Protein AF-A0A1E7KBN6-F1 (afdb_monomer_lite)

Sequence (135 aa):
MRTQLNGSSSSPREGGSKANLTVHDDELGKIGNIAFQLHGRVKNKADDARGETHRAAIYLLNEGGLSDLANALLKVNESWSTQVSTLKNGFGLISNHLDFTRKAHARDEEDIVLSMNRASRITDYFHNDYDTKLV

Radius of gyration: 28.55 Å; chains: 1; bounding box: 70×34×85 Å

Organism: NCBI:txid943816

Secondary structure (DSSP, 8-state):
------------------------HHHHHHHHHHHHHHHHHHHHHHHHHHHHHHHHHHHHHHTS--HHHHHHHHHHHHHHHHHHHHHHHHHHHHHHHHHHHHHHHHHHHHHHHHHHHHHHHHHHHHHHHHHTT--

Structure (mmCIF, N/CA/C/O backbone):
data_AF-A0A1E7KBN6-F1
#
_entry.id   AF-A0A1E7KBN6-F1
#
loop_
_atom_site.group_PDB
_atom_site.id
_atom_site.type_symbol
_atom_site.label_atom_id
_atom_site.label_alt_id
_atom_site.label_comp_id
_atom_site.label_asym_id
_atom_site.label_entity_id
_atom_site.label_seq_id
_atom_site.pdbx_PDB_ins_code
_atom_site.Cartn_x
_atom_site.Cartn_y
_atom_site.Cartn_z
_atom_site.occupancy
_atom_site.B_iso_or_equiv
_atom_site.auth_seq_id
_atom_site.auth_comp_id
_atom_site.auth_asym_id
_atom_site.auth_atom_id
_atom_site.pdbx_PDB_model_num
ATOM 1 N N . MET A 1 1 ? -26.671 1.855 16.083 1.00 37.66 1 MET A N 1
ATOM 2 C CA . ME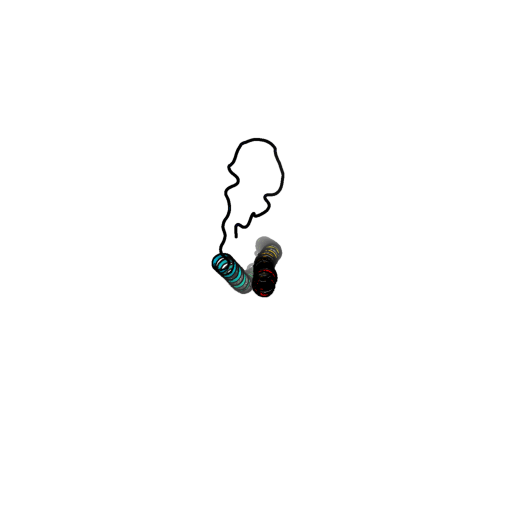T A 1 1 ? -26.328 3.297 16.110 1.00 37.66 1 MET A CA 1
ATOM 3 C C . MET A 1 1 ? -25.976 3.746 14.688 1.00 37.66 1 MET A C 1
ATOM 5 O O . MET A 1 1 ? -25.645 2.894 13.876 1.00 37.66 1 MET A O 1
ATOM 9 N N . ARG A 1 2 ? -26.155 5.024 14.337 1.00 38.69 2 ARG A N 1
ATOM 10 C CA . ARG A 1 2 ? -26.077 5.560 12.962 1.00 38.69 2 ARG A CA 1
ATOM 11 C C . ARG A 1 2 ? -24.804 6.404 12.809 1.00 38.69 2 ARG A C 1
ATOM 13 O O . ARG A 1 2 ? -24.690 7.419 13.490 1.00 38.69 2 ARG A O 1
ATOM 20 N N . THR A 1 3 ? -23.863 5.991 11.958 1.00 45.03 3 THR A N 1
ATOM 21 C CA . THR A 1 3 ? -22.533 6.620 11.843 1.00 45.03 3 THR A CA 1
ATOM 22 C C . THR A 1 3 ? -22.511 7.681 10.742 1.00 45.03 3 THR A C 1
ATOM 24 O O . THR A 1 3 ? -22.511 7.370 9.556 1.00 45.03 3 THR A O 1
ATOM 27 N N . GLN A 1 4 ? -22.459 8.964 11.112 1.00 50.22 4 GLN A N 1
ATOM 28 C CA . GLN A 1 4 ? -22.273 10.045 10.136 1.00 50.22 4 GLN A CA 1
ATOM 29 C C . GLN A 1 4 ? -20.786 10.213 9.797 1.00 50.22 4 GLN A C 1
ATOM 31 O O . GLN A 1 4 ? -20.000 10.672 10.622 1.00 50.22 4 GLN A O 1
ATOM 36 N N . LEU A 1 5 ? -20.409 9.862 8.565 1.00 46.19 5 LEU A N 1
ATOM 37 C CA . LEU A 1 5 ? -19.112 10.212 7.984 1.00 46.19 5 LEU A CA 1
ATOM 38 C C . LEU A 1 5 ? -19.123 11.699 7.614 1.00 46.19 5 LEU A C 1
ATOM 40 O O . LEU A 1 5 ? -19.951 12.151 6.825 1.00 46.19 5 LEU A O 1
ATOM 44 N N . ASN A 1 6 ? -18.221 12.462 8.225 1.00 48.78 6 ASN A N 1
ATOM 45 C CA . ASN A 1 6 ? -18.141 13.908 8.071 1.00 48.78 6 ASN A CA 1
ATOM 46 C C . ASN A 1 6 ? -17.727 14.259 6.627 1.00 48.78 6 ASN A C 1
ATOM 48 O O . ASN A 1 6 ? -16.571 14.085 6.243 1.00 48.78 6 ASN A O 1
ATOM 52 N N . GLY A 1 7 ? -18.681 14.715 5.812 1.00 39.81 7 GLY A N 1
ATOM 53 C CA . GLY A 1 7 ? -18.424 15.234 4.470 1.00 39.81 7 GLY A CA 1
ATOM 54 C C . GLY A 1 7 ? -17.755 16.602 4.557 1.00 39.81 7 GLY A C 1
ATOM 55 O O . GLY A 1 7 ? -18.311 17.535 5.133 1.00 39.81 7 GLY A O 1
ATOM 56 N N . SER A 1 8 ? -16.551 16.712 4.000 1.00 35.47 8 SER A N 1
ATOM 57 C CA . SER A 1 8 ? -15.771 17.946 3.920 1.00 35.47 8 SER A CA 1
ATOM 58 C C . SER A 1 8 ? -16.589 19.097 3.327 1.00 35.47 8 SER A C 1
ATOM 60 O O . SER A 1 8 ? -17.112 19.006 2.215 1.00 35.47 8 SER A O 1
ATOM 62 N N . SER A 1 9 ? -16.671 20.197 4.069 1.00 46.03 9 SER A N 1
ATOM 63 C CA . SER A 1 9 ? -17.370 21.424 3.705 1.00 46.03 9 SER A CA 1
ATOM 64 C C . SER A 1 9 ? -16.720 22.119 2.507 1.00 46.03 9 SER A C 1
ATOM 66 O O . SER A 1 9 ? -15.651 22.706 2.653 1.00 46.03 9 SER A O 1
ATOM 68 N N . SER A 1 10 ? -17.377 22.119 1.343 1.00 42.41 10 SER A N 1
ATOM 69 C CA . SER A 1 10 ? -17.186 23.175 0.332 1.00 42.41 10 SER A CA 1
ATOM 70 C C . SER A 1 10 ? -18.314 23.231 -0.708 1.00 42.41 10 SER A C 1
ATOM 72 O O . SER A 1 10 ? -18.152 22.836 -1.855 1.00 42.41 10 SER A O 1
ATOM 74 N N . SER A 1 11 ? -19.471 23.753 -0.299 1.00 35.97 11 SER A N 1
ATOM 75 C CA . SER A 1 11 ? -20.256 24.775 -1.027 1.00 35.97 11 SER A CA 1
ATOM 76 C C . SER A 1 11 ? -21.723 24.750 -0.594 1.00 35.97 11 SER A C 1
ATOM 78 O O . SER A 1 11 ? -22.275 23.676 -0.346 1.00 35.97 11 SER A O 1
ATOM 80 N N . PRO A 1 12 ? -22.375 25.918 -0.479 1.00 49.41 12 PRO A N 1
ATOM 81 C CA . PRO A 1 12 ? -23.763 25.985 -0.076 1.00 49.41 12 PRO A CA 1
ATOM 82 C C . PRO A 1 12 ? -24.682 25.703 -1.267 1.00 49.41 12 PRO A C 1
ATOM 84 O O . PRO A 1 12 ? -24.491 26.277 -2.338 1.00 49.41 12 PRO A O 1
ATOM 87 N N . ARG A 1 13 ? -25.746 24.936 -0.979 1.00 44.44 13 ARG A N 1
ATOM 88 C CA . ARG A 1 13 ? -27.029 24.844 -1.705 1.00 44.44 13 ARG A CA 1
ATOM 89 C C . ARG A 1 13 ? -27.174 23.646 -2.653 1.00 44.44 13 ARG A C 1
ATOM 91 O O . ARG A 1 13 ? -26.887 23.731 -3.831 1.00 44.44 13 ARG A O 1
ATOM 98 N N . GLU A 1 14 ? -27.728 22.560 -2.122 1.00 37.34 14 GLU A N 1
ATOM 99 C CA . GLU A 1 14 ? -29.076 22.073 -2.456 1.00 37.34 14 GLU A CA 1
ATOM 100 C C . GLU A 1 14 ? -29.441 20.913 -1.519 1.00 37.34 14 GLU A C 1
ATOM 102 O O . GLU A 1 14 ? -28.571 20.212 -1.005 1.00 37.34 14 GLU A O 1
ATOM 107 N N . GLY A 1 15 ? -30.730 20.785 -1.200 1.00 43.31 15 GLY A N 1
ATOM 108 C CA . GLY A 1 15 ? -31.255 19.861 -0.197 1.00 43.31 15 GLY A CA 1
ATOM 109 C C . GLY A 1 15 ? -31.050 18.394 -0.565 1.00 43.31 15 GLY A C 1
ATOM 110 O O . GLY A 1 15 ? -31.948 17.751 -1.090 1.00 43.31 15 GLY A O 1
ATOM 111 N N . GLY A 1 16 ? -29.887 17.845 -0.232 1.00 39.91 16 GLY A N 1
ATOM 112 C CA . GLY A 1 16 ? -29.688 16.411 -0.107 1.00 39.91 16 GLY A CA 1
ATOM 113 C C . GLY A 1 16 ? -30.090 15.991 1.297 1.00 39.91 16 GLY A C 1
ATOM 114 O O . GLY A 1 16 ? -29.451 16.402 2.268 1.00 39.91 16 GLY A O 1
ATOM 115 N N . SER A 1 17 ? -31.149 15.187 1.420 1.00 43.66 17 SER A N 1
ATOM 116 C CA . SER A 1 17 ? -31.418 14.393 2.620 1.00 43.66 17 SER A CA 1
ATOM 117 C C . SER A 1 17 ? -30.090 13.891 3.173 1.00 43.66 17 SER A C 1
ATOM 119 O O . SER A 1 17 ? -29.341 13.259 2.429 1.00 43.66 17 SER A O 1
ATOM 121 N N . LYS A 1 18 ? -29.779 14.196 4.442 1.00 54.44 18 LYS A N 1
ATOM 122 C CA . LYS A 1 18 ? -28.648 13.592 5.153 1.00 54.44 18 LYS A CA 1
ATOM 123 C C . LYS A 1 18 ? -28.874 12.084 5.121 1.00 54.44 18 LYS A C 1
ATOM 125 O O . LYS A 1 18 ? -29.579 11.546 5.974 1.00 54.44 18 LYS A O 1
ATOM 130 N N . ALA A 1 19 ? -28.374 11.436 4.072 1.00 51.97 19 ALA A N 1
ATOM 131 C CA . ALA A 1 19 ? -28.481 10.011 3.873 1.00 51.97 19 ALA A CA 1
ATOM 132 C C . ALA A 1 19 ? -27.798 9.411 5.085 1.00 51.97 19 ALA A C 1
ATOM 134 O O . ALA A 1 19 ? -26.611 9.629 5.327 1.00 51.97 19 ALA A O 1
ATOM 135 N N . ASN A 1 20 ? -28.600 8.787 5.933 1.00 55.66 20 ASN A N 1
ATOM 136 C CA . ASN A 1 20 ? -28.104 8.284 7.183 1.00 55.66 20 ASN A CA 1
ATOM 137 C C . ASN A 1 20 ? -27.317 7.015 6.877 1.00 55.66 20 ASN A C 1
ATOM 139 O O . ASN A 1 20 ? -27.907 5.939 6.768 1.00 55.66 20 ASN A O 1
ATOM 143 N N . LEU A 1 21 ? -26.014 7.175 6.646 1.00 56.44 21 LEU A N 1
ATOM 144 C CA . LEU A 1 21 ? -25.088 6.085 6.386 1.00 56.44 21 LEU A CA 1
ATOM 145 C C . LEU A 1 21 ? -25.038 5.219 7.648 1.00 56.44 21 LEU A C 1
ATOM 147 O O . LEU A 1 21 ? -24.334 5.492 8.611 1.00 56.44 21 LEU A O 1
ATOM 151 N N . THR A 1 22 ? -25.891 4.203 7.686 1.00 61.81 22 THR A N 1
ATOM 152 C CA . THR A 1 22 ? -25.883 3.207 8.753 1.00 61.81 22 THR A CA 1
ATOM 153 C C . THR A 1 22 ? -24.898 2.146 8.298 1.00 61.81 22 THR A C 1
ATOM 155 O O . THR A 1 22 ? -25.187 1.441 7.339 1.00 61.81 22 THR A O 1
ATOM 158 N N . VAL A 1 23 ? -23.722 2.102 8.919 1.00 67.00 23 VAL A N 1
ATOM 159 C CA . VAL A 1 23 ? -22.691 1.103 8.619 1.00 67.00 23 VAL A CA 1
ATOM 160 C C . VAL A 1 23 ? -22.538 0.203 9.835 1.00 67.00 23 VAL A C 1
ATOM 162 O O . VAL A 1 23 ? -22.474 0.705 10.959 1.00 67.00 23 VAL A O 1
ATOM 165 N N . HIS A 1 24 ? -22.518 -1.108 9.613 1.00 74.50 24 HIS A N 1
ATOM 166 C CA . HIS A 1 24 ? -22.401 -2.103 10.676 1.00 74.50 24 HIS A CA 1
ATOM 167 C C . HIS A 1 24 ? -20.931 -2.433 10.959 1.00 74.50 24 HIS A C 1
ATOM 169 O O . HIS A 1 24 ? -20.063 -2.310 10.092 1.00 74.50 24 HIS A O 1
ATOM 175 N N . ASP A 1 25 ? -20.637 -2.851 12.191 1.00 72.75 25 ASP A N 1
ATOM 176 C CA . ASP A 1 25 ? -19.263 -3.123 12.630 1.00 72.75 25 ASP A CA 1
ATOM 177 C C . ASP A 1 25 ? -18.585 -4.243 11.818 1.00 72.75 25 ASP A C 1
ATOM 179 O O . ASP A 1 25 ? -17.401 -4.168 11.480 1.00 72.75 25 ASP A O 1
ATOM 183 N N . ASP A 1 26 ? -19.355 -5.255 11.413 1.00 75.25 26 ASP A N 1
ATOM 184 C CA . ASP A 1 26 ? -18.867 -6.345 10.571 1.00 75.25 26 ASP A CA 1
ATOM 185 C C . ASP A 1 26 ? -18.486 -5.862 9.161 1.00 75.25 26 ASP A C 1
ATOM 187 O O . ASP A 1 26 ? -17.523 -6.361 8.575 1.00 75.25 26 ASP A O 1
ATOM 191 N N . GLU A 1 27 ? -19.199 -4.870 8.622 1.00 79.19 27 GLU A N 1
ATOM 192 C CA . GLU A 1 27 ? -18.896 -4.246 7.332 1.00 79.19 27 GLU A CA 1
ATOM 193 C C . GLU A 1 27 ? -17.593 -3.441 7.405 1.00 79.19 27 GLU A C 1
ATOM 195 O O . GLU A 1 27 ? -16.732 -3.583 6.531 1.00 79.19 27 GLU A O 1
ATOM 200 N N . LEU A 1 28 ? -17.387 -2.670 8.480 1.00 80.38 28 LEU A N 1
ATOM 201 C CA . LEU A 1 28 ? -16.130 -1.946 8.713 1.00 80.38 28 LEU A CA 1
ATOM 202 C C . LEU A 1 28 ? -14.949 -2.912 8.881 1.00 80.38 28 LEU A C 1
ATOM 204 O O . LEU A 1 28 ? -13.889 -2.701 8.286 1.00 80.38 28 LEU A O 1
ATOM 208 N N . GLY A 1 29 ? -15.142 -4.007 9.622 1.00 79.00 29 GLY A N 1
ATOM 209 C CA . GLY A 1 29 ? -14.141 -5.062 9.781 1.00 79.00 29 GLY A CA 1
ATOM 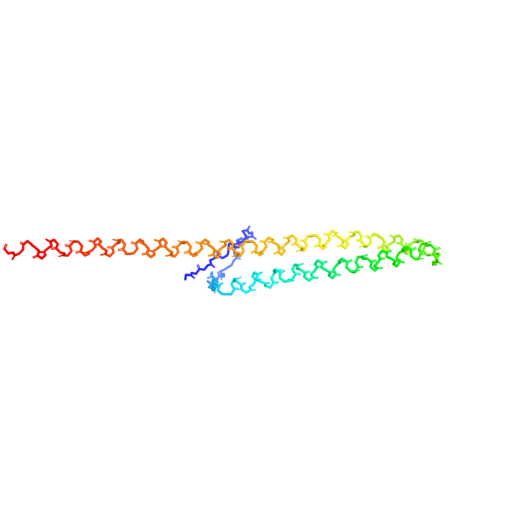210 C C . GLY A 1 29 ? -13.772 -5.739 8.455 1.00 79.00 29 GLY A C 1
ATOM 211 O O . GLY A 1 29 ? -12.588 -5.943 8.167 1.00 79.00 29 GLY A O 1
ATOM 212 N N . LYS A 1 30 ? -14.763 -6.032 7.600 1.00 85.44 30 LYS A N 1
ATOM 213 C CA . LYS A 1 30 ? -14.541 -6.583 6.251 1.00 85.44 30 LYS A CA 1
ATOM 214 C C . LYS A 1 30 ? -13.732 -5.624 5.376 1.00 85.44 30 LYS A C 1
ATOM 216 O O . LYS A 1 30 ? -12.765 -6.058 4.749 1.00 85.44 30 LYS A O 1
ATOM 221 N N . ILE A 1 31 ? -14.079 -4.335 5.354 1.00 84.56 31 ILE A N 1
ATOM 222 C CA . ILE A 1 31 ? -13.360 -3.324 4.560 1.00 84.56 31 ILE A CA 1
ATOM 223 C C . ILE A 1 31 ? -11.920 -3.163 5.061 1.00 84.56 31 ILE A C 1
ATOM 225 O O . ILE A 1 31 ? -10.994 -3.153 4.249 1.00 84.56 31 ILE A O 1
ATOM 229 N N . GLY A 1 32 ? -11.712 -3.106 6.380 1.00 82.31 32 GLY A N 1
ATOM 230 C CA . GLY A 1 32 ? -10.375 -3.052 6.977 1.00 82.31 32 GLY A CA 1
ATOM 231 C C . GLY A 1 32 ? -9.510 -4.249 6.572 1.00 82.31 32 GLY A C 1
ATOM 232 O O . GLY A 1 32 ? -8.376 -4.078 6.127 1.00 82.31 32 GLY A O 1
ATOM 233 N N . ASN A 1 33 ? -10.068 -5.463 6.619 1.00 83.56 33 ASN A N 1
ATOM 234 C CA . ASN A 1 33 ? -9.371 -6.675 6.187 1.00 83.56 33 ASN A CA 1
ATOM 235 C C . ASN A 1 33 ? -9.038 -6.665 4.682 1.00 83.56 33 ASN A C 1
ATOM 237 O O . ASN A 1 33 ? -7.933 -7.039 4.288 1.00 83.56 33 ASN A O 1
ATOM 241 N N . ILE A 1 34 ? -9.958 -6.202 3.827 1.00 89.25 34 ILE A N 1
ATOM 242 C CA . ILE A 1 34 ? -9.698 -6.048 2.386 1.00 89.25 34 ILE A CA 1
ATOM 243 C C . ILE A 1 34 ? -8.561 -5.046 2.149 1.00 89.25 34 ILE A C 1
ATOM 245 O O . ILE A 1 34 ? -7.656 -5.333 1.365 1.00 89.25 34 ILE A O 1
ATOM 249 N N . ALA A 1 35 ? -8.565 -3.905 2.844 1.00 85.94 35 ALA A N 1
ATOM 250 C CA . ALA A 1 35 ? -7.506 -2.901 2.743 1.00 85.94 35 ALA A CA 1
ATOM 251 C C . ALA A 1 35 ? -6.143 -3.471 3.169 1.00 85.94 35 ALA A C 1
ATOM 253 O O . ALA A 1 35 ? -5.145 -3.273 2.473 1.00 85.94 35 ALA A O 1
ATOM 254 N N . PHE A 1 36 ? -6.105 -4.249 4.254 1.00 82.00 36 PHE A N 1
ATOM 255 C CA . PHE A 1 36 ? -4.896 -4.931 4.715 1.00 82.00 36 PHE A CA 1
ATOM 256 C C . PHE A 1 36 ? -4.371 -5.956 3.695 1.00 82.00 36 PHE A C 1
ATOM 258 O O . PHE A 1 36 ? -3.180 -5.973 3.370 1.00 82.00 36 PHE A O 1
ATOM 265 N N . GLN A 1 37 ? -5.253 -6.782 3.125 1.00 89.00 37 GLN A N 1
ATOM 266 C CA . GLN A 1 37 ? -4.874 -7.734 2.079 1.00 89.00 37 GLN A CA 1
ATOM 267 C C . GLN A 1 37 ? -4.370 -7.025 0.818 1.00 89.00 37 GLN A C 1
ATOM 269 O O . GLN A 1 37 ? -3.371 -7.444 0.227 1.00 89.00 37 GLN A O 1
ATOM 274 N N . LEU A 1 38 ? -5.029 -5.938 0.410 1.00 87.38 38 LEU A N 1
ATOM 275 C CA . LEU A 1 38 ? -4.624 -5.153 -0.751 1.00 87.38 38 LEU A CA 1
ATOM 276 C C . LEU A 1 38 ? -3.262 -4.496 -0.524 1.00 87.38 38 LEU A C 1
ATOM 278 O O . LEU A 1 38 ? -2.416 -4.558 -1.412 1.00 87.38 38 LEU A O 1
ATOM 282 N N . HIS A 1 39 ? -3.006 -3.969 0.674 1.00 84.69 39 HIS A N 1
ATOM 283 C CA . HIS A 1 39 ? -1.694 -3.464 1.070 1.00 84.69 39 HIS A CA 1
ATOM 284 C C . HIS A 1 39 ? -0.593 -4.525 0.882 1.00 84.69 39 HIS A C 1
ATOM 286 O O . HIS A 1 39 ? 0.422 -4.254 0.236 1.00 84.69 39 HIS A O 1
ATOM 292 N N . GLY A 1 40 ? -0.808 -5.751 1.374 1.00 85.94 40 GLY A N 1
ATOM 293 C CA . GLY A 1 40 ? 0.146 -6.854 1.211 1.00 85.94 40 GLY A CA 1
ATOM 294 C C . GLY A 1 40 ? 0.359 -7.263 -0.252 1.00 85.94 40 GLY A C 1
ATOM 295 O O . GLY A 1 40 ? 1.495 -7.424 -0.700 1.00 85.94 40 GLY A O 1
ATOM 296 N N . ARG A 1 41 ? -0.725 -7.381 -1.030 1.00 88.62 41 ARG A N 1
ATOM 297 C CA . ARG A 1 41 ? -0.659 -7.730 -2.459 1.00 88.62 41 ARG A CA 1
ATOM 298 C C . ARG A 1 41 ? 0.056 -6.664 -3.281 1.00 88.62 41 ARG A C 1
ATOM 300 O O . ARG A 1 41 ? 0.899 -7.012 -4.106 1.00 88.62 41 ARG A O 1
ATOM 307 N N . VAL A 1 42 ? -0.269 -5.391 -3.053 1.00 88.25 42 VAL A N 1
ATOM 308 C CA . VAL A 1 42 ? 0.359 -4.253 -3.734 1.00 88.25 42 VAL A CA 1
ATOM 309 C C . VAL A 1 42 ? 1.838 -4.198 -3.404 1.00 88.25 42 VAL A C 1
ATOM 311 O O . VAL A 1 42 ? 2.625 -4.048 -4.325 1.00 88.25 42 VAL A O 1
ATOM 314 N N . LYS A 1 43 ? 2.235 -4.401 -2.141 1.00 86.06 43 LYS A N 1
ATOM 315 C CA . LYS A 1 43 ? 3.653 -4.482 -1.766 1.00 86.06 43 LYS A CA 1
ATOM 316 C C . LYS A 1 43 ? 4.401 -5.513 -2.619 1.00 86.06 43 LYS A C 1
ATOM 318 O O . LYS A 1 43 ? 5.323 -5.142 -3.332 1.00 86.06 43 LYS A O 1
ATOM 323 N N . ASN A 1 44 ? 3.954 -6.768 -2.615 1.00 90.12 44 ASN A N 1
ATOM 324 C CA . ASN A 1 44 ? 4.669 -7.843 -3.306 1.00 90.12 44 ASN A CA 1
ATOM 325 C C . ASN A 1 44 ? 4.685 -7.641 -4.829 1.00 90.12 44 ASN A C 1
ATOM 327 O O . ASN A 1 44 ? 5.736 -7.683 -5.457 1.00 90.12 44 ASN A O 1
ATOM 331 N N . LYS A 1 45 ? 3.519 -7.378 -5.432 1.00 91.25 45 LYS A N 1
ATOM 332 C CA . LYS A 1 45 ? 3.412 -7.260 -6.893 1.00 91.25 45 LYS A CA 1
ATOM 333 C C . LYS A 1 45 ? 4.055 -6.000 -7.444 1.00 91.25 45 LYS A C 1
ATOM 335 O O . LYS A 1 45 ? 4.557 -6.021 -8.566 1.00 91.25 45 LYS A O 1
ATOM 340 N N . ALA A 1 46 ? 4.065 -4.919 -6.674 1.00 89.81 46 ALA A N 1
ATOM 341 C CA . ALA A 1 46 ? 4.766 -3.721 -7.088 1.00 89.81 46 ALA A CA 1
ATOM 342 C C . ALA A 1 46 ? 6.282 -3.859 -6.999 1.00 89.81 46 ALA A C 1
ATOM 344 O O . ALA A 1 46 ? 6.968 -3.328 -7.873 1.00 89.81 46 ALA A O 1
ATOM 345 N N . ASP A 1 47 ? 6.789 -4.581 -5.998 1.00 90.19 47 ASP A N 1
ATOM 346 C CA . ASP A 1 47 ? 8.216 -4.867 -5.881 1.00 90.19 47 ASP A CA 1
ATOM 347 C C . ASP A 1 47 ? 8.691 -5.779 -7.031 1.00 90.19 47 ASP A C 1
ATOM 349 O O . ASP A 1 47 ? 9.727 -5.488 -7.634 1.00 90.19 47 ASP A O 1
ATOM 353 N N . ASP A 1 48 ? 7.897 -6.792 -7.411 1.00 94.12 48 ASP A N 1
ATOM 354 C CA . ASP A 1 48 ? 8.147 -7.639 -8.591 1.00 94.12 48 ASP A CA 1
ATOM 355 C C . ASP A 1 48 ? 8.242 -6.790 -9.873 1.00 94.12 48 ASP A C 1
ATOM 357 O O . ASP A 1 48 ? 9.252 -6.817 -10.579 1.00 94.12 48 ASP A O 1
ATOM 361 N N . ALA A 1 49 ? 7.212 -5.980 -10.151 1.00 91.50 49 ALA A N 1
ATOM 362 C CA . ALA A 1 49 ? 7.153 -5.135 -11.345 1.00 91.50 49 ALA A CA 1
ATOM 363 C C . ALA A 1 49 ? 8.318 -4.134 -11.407 1.00 91.50 49 ALA A C 1
ATOM 365 O O . ALA A 1 49 ? 8.911 -3.933 -12.470 1.00 91.50 49 ALA A O 1
ATOM 366 N N . ARG A 1 50 ? 8.691 -3.552 -10.259 1.00 92.81 50 ARG A N 1
ATOM 367 C CA . ARG A 1 50 ? 9.855 -2.667 -10.137 1.00 92.81 50 ARG A CA 1
ATOM 368 C C . ARG A 1 50 ? 11.150 -3.408 -10.483 1.00 92.81 50 ARG A C 1
ATOM 370 O O . ARG A 1 50 ? 11.994 -2.897 -11.215 1.00 92.81 50 ARG A O 1
ATOM 377 N N . GLY A 1 51 ? 11.318 -4.618 -9.951 1.00 94.62 51 GLY A N 1
ATOM 378 C CA . GLY A 1 51 ? 12.505 -5.439 -10.180 1.00 94.62 51 GLY A CA 1
ATOM 379 C C . GLY A 1 51 ? 12.658 -5.887 -11.635 1.00 94.62 51 GLY A C 1
ATOM 380 O O . GLY A 1 51 ? 13.768 -5.863 -12.165 1.00 94.62 51 GLY A O 1
ATOM 381 N N . GLU A 1 52 ? 11.569 -6.295 -12.287 1.00 95.88 52 GLU A N 1
ATOM 382 C CA . GLU A 1 52 ? 11.568 -6.658 -13.714 1.00 95.88 52 GLU A CA 1
ATOM 383 C C . GLU A 1 52 ? 11.838 -5.438 -14.607 1.00 95.88 52 GLU A C 1
ATOM 385 O O . GLU A 1 52 ? 12.700 -5.491 -15.483 1.00 95.88 52 GLU A O 1
ATOM 390 N N . THR A 1 53 ? 11.188 -4.300 -14.334 1.00 93.31 53 THR A N 1
ATOM 391 C CA . THR A 1 53 ? 11.386 -3.058 -15.107 1.00 93.31 53 THR A CA 1
ATOM 392 C C . THR A 1 53 ? 12.824 -2.557 -15.004 1.00 93.31 53 THR A C 1
ATOM 394 O O . THR A 1 53 ? 13.427 -2.176 -16.006 1.00 93.31 53 THR A O 1
ATOM 397 N N . HIS A 1 54 ? 13.409 -2.600 -13.803 1.00 96.12 54 HIS A N 1
ATOM 398 C CA . HIS A 1 54 ? 14.808 -2.234 -13.610 1.00 96.12 54 HIS A CA 1
ATOM 399 C C . HIS A 1 54 ? 15.753 -3.171 -14.372 1.00 96.12 54 HIS A C 1
ATOM 401 O O . HIS A 1 54 ? 16.639 -2.694 -15.075 1.00 96.12 54 HIS A O 1
ATOM 407 N N . ARG A 1 55 ? 15.543 -4.493 -14.299 1.00 96.25 55 ARG A N 1
ATOM 408 C CA . ARG A 1 55 ? 16.355 -5.466 -15.050 1.00 96.25 55 ARG A CA 1
ATOM 409 C C . ARG A 1 55 ? 16.275 -5.247 -16.558 1.00 96.25 55 ARG A C 1
ATOM 411 O O . ARG A 1 55 ? 17.312 -5.243 -17.214 1.00 96.25 55 ARG A O 1
ATOM 418 N N . ALA A 1 56 ? 15.078 -5.002 -17.090 1.00 95.25 56 ALA A N 1
ATOM 419 C CA . ALA A 1 56 ? 14.893 -4.682 -18.501 1.00 95.25 56 ALA A CA 1
ATOM 420 C C . ALA A 1 56 ? 15.647 -3.403 -18.901 1.00 95.25 56 ALA A C 1
ATOM 422 O O . ALA A 1 56 ? 16.324 -3.384 -19.92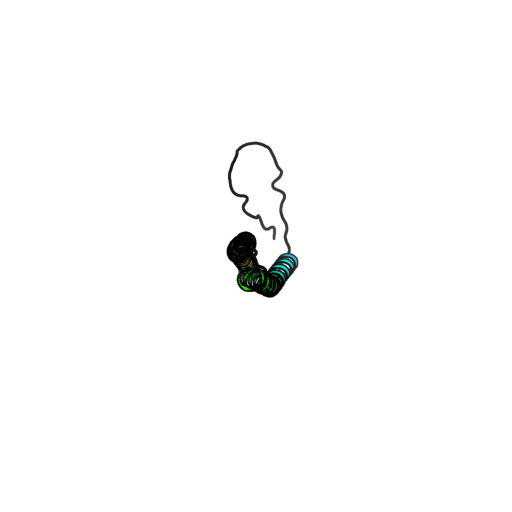6 1.00 95.25 56 ALA A O 1
ATOM 423 N N . ALA A 1 57 ? 15.592 -2.354 -18.074 1.00 95.25 57 ALA A N 1
ATOM 424 C CA . ALA A 1 57 ? 16.318 -1.114 -18.334 1.00 95.25 57 ALA A CA 1
ATOM 425 C C . ALA A 1 57 ? 17.842 -1.319 -18.349 1.00 95.25 57 ALA A C 1
ATOM 427 O O . ALA A 1 57 ? 18.512 -0.838 -19.258 1.00 95.25 57 ALA A O 1
ATOM 428 N N . ILE A 1 58 ? 18.390 -2.071 -17.388 1.00 96.31 58 ILE A N 1
ATOM 429 C CA . ILE A 1 58 ? 19.828 -2.381 -17.338 1.00 96.31 58 ILE A CA 1
ATOM 430 C C . ILE A 1 58 ? 20.260 -3.225 -18.542 1.00 96.31 58 ILE A C 1
ATOM 432 O O . ILE A 1 58 ? 21.303 -2.954 -19.132 1.00 96.31 58 ILE A O 1
ATOM 436 N N . TYR A 1 59 ? 19.449 -4.203 -18.954 1.00 96.56 59 TYR A N 1
ATOM 437 C CA . TYR A 1 59 ? 19.716 -4.976 -20.167 1.00 96.56 59 TYR A CA 1
ATOM 438 C C . TYR A 1 59 ? 19.762 -4.081 -21.413 1.00 96.56 59 TYR A C 1
ATOM 440 O O . TYR A 1 59 ? 20.698 -4.167 -22.203 1.00 96.56 59 TYR A O 1
ATOM 448 N N . LEU A 1 60 ? 18.796 -3.173 -21.573 1.00 94.62 60 LEU A N 1
ATOM 449 C CA . LEU A 1 60 ? 18.765 -2.240 -22.705 1.00 94.62 60 LEU A CA 1
ATOM 450 C C . LEU A 1 60 ? 19.954 -1.271 -22.714 1.00 94.62 60 LEU A C 1
ATOM 452 O O . LEU A 1 60 ? 20.404 -0.880 -23.791 1.00 94.62 60 LEU A O 1
ATOM 456 N N . LEU A 1 61 ? 20.458 -0.908 -21.532 1.00 93.12 61 LEU A N 1
ATOM 457 C CA . LEU A 1 61 ? 21.622 -0.042 -21.374 1.00 93.12 61 LEU A CA 1
ATOM 458 C C . LEU A 1 61 ? 22.929 -0.752 -21.755 1.00 93.12 61 LEU A C 1
ATOM 460 O O . LEU A 1 61 ? 23.757 -0.162 -22.442 1.00 93.12 61 LEU A O 1
ATOM 464 N N . ASN A 1 62 ? 23.103 -2.000 -21.313 1.00 92.19 62 ASN A N 1
ATOM 465 C CA . ASN A 1 62 ? 24.370 -2.725 -21.436 1.00 92.19 62 ASN A CA 1
ATOM 466 C C . ASN A 1 62 ? 24.469 -3.553 -22.724 1.00 92.19 62 ASN A C 1
ATOM 468 O O . ASN A 1 62 ? 25.514 -3.571 -23.362 1.00 92.19 62 ASN A O 1
ATOM 472 N N . GLU A 1 63 ? 23.382 -4.224 -23.102 1.00 93.25 63 GLU A N 1
ATOM 473 C CA . GLU A 1 63 ? 23.355 -5.213 -24.188 1.00 93.25 63 GLU A CA 1
ATOM 474 C C . GLU A 1 63 ? 22.513 -4.736 -25.380 1.00 93.25 63 GLU A C 1
ATOM 476 O O . GLU A 1 63 ? 22.804 -5.051 -26.530 1.00 93.25 63 GLU A O 1
ATOM 481 N N . GLY A 1 64 ? 21.447 -3.974 -25.115 1.00 81.88 64 GLY A N 1
ATOM 482 C CA . GLY A 1 64 ? 20.456 -3.596 -26.127 1.00 81.88 64 GLY A CA 1
ATOM 483 C C . GLY A 1 64 ? 20.785 -2.347 -26.949 1.00 81.88 64 GLY A C 1
ATOM 484 O O . GLY A 1 64 ? 20.078 -2.073 -27.916 1.00 81.88 64 GLY A O 1
ATOM 485 N N . GLY A 1 65 ? 21.802 -1.565 -26.571 1.00 89.19 65 GLY A N 1
ATOM 486 C CA . GLY A 1 65 ? 22.205 -0.342 -27.282 1.00 89.19 65 GLY A CA 1
ATOM 487 C C . GLY A 1 65 ? 21.145 0.773 -27.315 1.00 89.19 65 GLY A C 1
ATOM 488 O O . GLY A 1 65 ? 21.242 1.692 -28.124 1.00 89.19 65 GLY A O 1
ATOM 489 N N . LEU A 1 66 ? 20.122 0.702 -26.456 1.00 93.25 66 LEU A N 1
ATOM 490 C CA . LEU A 1 66 ? 18.942 1.577 -26.452 1.00 93.25 66 LEU A CA 1
ATOM 491 C C . LEU A 1 66 ? 18.948 2.478 -25.206 1.00 93.25 66 LEU A C 1
ATOM 493 O O . LEU A 1 66 ? 18.040 2.421 -24.372 1.00 93.25 66 LEU A O 1
ATOM 497 N N . SER A 1 67 ? 19.982 3.312 -25.068 1.00 93.00 67 SER A N 1
ATOM 498 C CA . SER A 1 67 ? 20.231 4.124 -23.864 1.00 93.00 67 SER A CA 1
ATOM 499 C C . SER A 1 67 ? 19.075 5.054 -23.493 1.00 93.00 67 SER A C 1
ATOM 501 O O . SER A 1 67 ? 18.740 5.186 -22.317 1.00 93.00 67 SER A O 1
ATOM 503 N N . ASP A 1 68 ? 18.427 5.673 -24.480 1.00 95.88 68 ASP A N 1
ATOM 504 C CA . ASP A 1 68 ? 17.337 6.622 -24.229 1.00 95.88 68 ASP A CA 1
ATOM 505 C C . ASP A 1 68 ? 16.090 5.915 -23.690 1.00 95.88 68 ASP A C 1
ATOM 507 O O . ASP A 1 68 ? 15.457 6.384 -22.741 1.00 95.88 68 ASP A O 1
ATOM 511 N N . LEU A 1 69 ? 15.776 4.736 -24.237 1.00 93.31 69 LEU A N 1
ATOM 512 C CA . LEU A 1 69 ? 14.683 3.898 -23.751 1.00 93.31 69 LEU A CA 1
ATOM 513 C C . LEU A 1 69 ? 14.987 3.342 -22.355 1.00 93.31 69 LEU A C 1
ATOM 515 O O . LEU A 1 69 ? 14.109 3.344 -21.491 1.00 93.31 69 LEU A O 1
ATOM 519 N N . ALA A 1 70 ? 16.227 2.909 -22.111 1.00 95.88 70 ALA A N 1
ATOM 520 C CA . ALA A 1 70 ? 16.670 2.466 -20.793 1.00 95.88 70 ALA A CA 1
ATOM 521 C C . ALA A 1 70 ? 16.490 3.574 -19.740 1.00 95.88 70 ALA A C 1
ATOM 523 O O . ALA A 1 70 ? 15.876 3.346 -18.697 1.00 95.88 70 ALA A O 1
ATOM 524 N N . ASN A 1 71 ? 16.940 4.796 -20.039 1.00 95.12 71 ASN A N 1
ATOM 525 C CA . ASN A 1 71 ? 16.782 5.953 -19.156 1.00 95.12 71 ASN A CA 1
ATOM 526 C C . ASN A 1 71 ? 15.306 6.298 -18.905 1.00 95.12 71 ASN A C 1
ATOM 528 O O . ASN A 1 71 ? 14.918 6.582 -17.768 1.00 95.12 71 ASN A O 1
ATOM 532 N N . ALA A 1 72 ? 14.461 6.227 -19.937 1.00 95.94 72 ALA A N 1
ATOM 533 C CA . ALA A 1 72 ? 13.022 6.422 -19.786 1.00 95.94 72 ALA A CA 1
ATOM 534 C C . ALA A 1 72 ? 12.393 5.367 -18.856 1.00 95.94 72 ALA A C 1
ATOM 536 O O . ALA A 1 72 ? 11.618 5.723 -17.966 1.00 95.94 72 ALA A O 1
ATOM 537 N N . LEU A 1 73 ? 12.764 4.089 -18.995 1.00 95.56 73 LEU A N 1
ATOM 538 C CA . LEU A 1 73 ? 12.288 3.017 -18.113 1.00 95.56 73 LEU A CA 1
ATOM 539 C C . LEU A 1 73 ? 12.750 3.200 -16.666 1.00 95.56 73 LEU A C 1
ATOM 541 O O . LEU A 1 73 ? 11.959 2.978 -15.751 1.00 95.56 73 LEU A O 1
ATOM 545 N N . LEU A 1 74 ? 13.985 3.651 -16.435 1.00 95.56 74 LEU A N 1
ATOM 546 C CA . LEU A 1 74 ? 14.461 3.965 -15.083 1.00 95.56 74 LEU A CA 1
ATOM 547 C C . LEU A 1 74 ? 13.635 5.086 -14.439 1.00 95.56 74 LEU A C 1
ATOM 549 O O . LEU A 1 74 ? 13.246 4.969 -13.277 1.00 95.56 74 LEU A O 1
ATOM 553 N N . LYS A 1 75 ? 13.286 6.125 -15.203 1.00 96.38 75 LYS A N 1
ATOM 554 C CA . LYS A 1 75 ? 12.434 7.224 -14.725 1.00 96.38 75 LYS A CA 1
ATOM 555 C C . LYS A 1 75 ? 10.998 6.776 -14.426 1.00 96.38 75 LYS A C 1
ATOM 557 O O . LYS A 1 75 ? 10.397 7.200 -13.435 1.00 96.38 75 LYS A O 1
ATOM 562 N N . VAL A 1 76 ? 10.445 5.886 -15.253 1.00 94.88 76 VAL A N 1
ATOM 563 C CA . VAL A 1 76 ? 9.150 5.239 -14.982 1.00 94.88 76 VAL A CA 1
ATOM 564 C C . VAL A 1 76 ? 9.228 4.396 -13.707 1.00 94.88 76 VAL A C 1
ATOM 566 O O . VAL A 1 76 ? 8.338 4.483 -12.864 1.00 94.88 76 VAL A O 1
ATOM 569 N N . ASN A 1 77 ? 10.309 3.639 -13.519 1.00 94.38 77 ASN A N 1
ATOM 570 C CA . ASN A 1 77 ? 10.530 2.796 -12.345 1.00 94.38 77 ASN A CA 1
ATOM 571 C C . ASN A 1 77 ? 10.628 3.603 -11.031 1.00 94.38 77 ASN A C 1
ATOM 573 O O . ASN A 1 77 ? 10.136 3.173 -9.981 1.00 94.38 77 ASN A O 1
ATOM 577 N N . GLU A 1 78 ? 11.220 4.798 -11.081 1.00 92.69 78 GLU A N 1
ATOM 578 C CA . GLU A 1 78 ? 11.231 5.751 -9.965 1.00 92.69 78 GLU A CA 1
ATOM 579 C C . GLU A 1 78 ? 9.817 6.269 -9.656 1.00 92.69 78 GLU A C 1
ATOM 581 O O . GLU A 1 78 ? 9.350 6.193 -8.517 1.00 92.69 78 GLU A O 1
ATOM 586 N N . SER A 1 79 ? 9.093 6.717 -10.685 1.00 93.94 79 SER A N 1
ATOM 587 C CA . SER A 1 79 ? 7.719 7.221 -10.542 1.00 93.94 79 SER A CA 1
ATOM 588 C C . SER A 1 79 ? 6.772 6.152 -9.983 1.00 93.94 79 SER A C 1
ATOM 590 O O . SER A 1 79 ? 5.954 6.438 -9.105 1.00 93.94 79 SER A O 1
ATOM 592 N N . TRP A 1 80 ? 6.924 4.905 -10.436 1.00 92.44 80 TRP A N 1
ATOM 593 C CA . TRP A 1 80 ? 6.216 3.735 -9.920 1.00 92.44 80 TRP A CA 1
ATOM 594 C C . TRP A 1 80 ? 6.437 3.551 -8.417 1.00 92.44 80 TRP A C 1
ATOM 596 O O . TRP A 1 80 ? 5.479 3.399 -7.658 1.00 92.44 80 TRP A O 1
ATOM 606 N N . SER A 1 81 ? 7.693 3.633 -7.969 1.00 90.00 81 SER A N 1
ATOM 607 C CA . SER A 1 81 ? 8.051 3.474 -6.555 1.00 90.00 81 SER A CA 1
ATOM 608 C C . SER A 1 81 ? 7.354 4.517 -5.673 1.00 90.00 81 SER A C 1
ATOM 610 O O . SER A 1 81 ? 6.817 4.178 -4.614 1.00 90.00 81 SER A O 1
ATOM 612 N N . THR A 1 82 ? 7.287 5.767 -6.138 1.00 92.62 82 THR A N 1
ATOM 613 C CA . THR A 1 82 ? 6.578 6.855 -5.450 1.00 92.62 82 THR A CA 1
ATOM 614 C C . THR A 1 82 ? 5.076 6.585 -5.353 1.00 92.62 82 THR A C 1
ATOM 616 O O . THR A 1 82 ? 4.510 6.634 -4.261 1.00 92.62 82 THR A O 1
ATOM 619 N N . GLN A 1 83 ? 4.421 6.235 -6.464 1.00 93.06 83 GLN A N 1
ATOM 620 C CA . GLN A 1 83 ? 2.973 5.988 -6.487 1.00 93.06 83 GLN A CA 1
ATOM 621 C C . GLN A 1 83 ? 2.568 4.798 -5.608 1.00 93.06 83 GLN A C 1
ATOM 623 O O . GLN A 1 83 ? 1.602 4.873 -4.845 1.00 93.06 83 GLN A O 1
ATOM 628 N N . VAL A 1 84 ? 3.339 3.711 -5.659 1.00 93.38 84 VAL A N 1
ATOM 629 C CA . VAL A 1 84 ? 3.121 2.519 -4.830 1.00 93.38 84 VAL A CA 1
ATOM 630 C C . VAL A 1 84 ? 3.288 2.846 -3.348 1.00 93.38 84 VAL A C 1
ATOM 632 O O . VAL A 1 84 ? 2.537 2.331 -2.520 1.00 93.38 84 VAL A O 1
ATOM 635 N N . SER A 1 85 ? 4.244 3.708 -2.990 1.00 90.06 85 SER A N 1
ATOM 636 C CA . SER A 1 85 ? 4.409 4.185 -1.612 1.00 90.06 85 SER A CA 1
ATOM 637 C C . SER A 1 85 ? 3.160 4.921 -1.121 1.00 90.06 85 SER A C 1
ATOM 639 O O . SER A 1 85 ? 2.614 4.581 -0.070 1.00 90.06 85 SER A O 1
ATOM 641 N N . THR A 1 86 ? 2.636 5.850 -1.925 1.00 92.62 86 THR A N 1
ATOM 642 C CA . THR A 1 86 ? 1.401 6.580 -1.609 1.00 92.62 86 THR A CA 1
ATOM 643 C C . THR A 1 86 ? 0.212 5.641 -1.415 1.00 92.62 86 THR A C 1
ATOM 645 O O . THR A 1 86 ? -0.512 5.773 -0.429 1.00 92.62 86 THR A O 1
ATOM 648 N N . LEU A 1 87 ? 0.030 4.652 -2.297 1.00 89.31 87 LEU A N 1
ATOM 649 C CA . LEU A 1 87 ? -1.052 3.670 -2.171 1.00 89.31 87 LEU A CA 1
ATOM 650 C C . LEU A 1 87 ? -0.917 2.814 -0.907 1.00 89.31 87 LEU A C 1
ATOM 652 O O . LEU A 1 87 ? -1.897 2.629 -0.186 1.00 89.31 87 LEU A O 1
ATOM 656 N N . LYS A 1 88 ? 0.293 2.326 -0.603 1.00 89.75 88 LYS A N 1
ATOM 657 C CA . LYS A 1 88 ? 0.544 1.546 0.619 1.00 89.75 88 LYS A CA 1
ATOM 658 C C . LYS A 1 88 ? 0.206 2.353 1.871 1.00 89.75 88 LYS A C 1
ATOM 660 O O . LYS A 1 88 ? -0.505 1.854 2.742 1.00 89.75 88 LYS A O 1
ATOM 665 N N . ASN A 1 89 ? 0.645 3.609 1.923 1.00 89.00 89 ASN A N 1
ATOM 666 C CA . ASN A 1 89 ? 0.331 4.507 3.030 1.00 89.00 89 ASN A CA 1
ATOM 667 C C . ASN A 1 89 ? -1.180 4.741 3.146 1.00 89.00 89 ASN A C 1
ATOM 669 O O . ASN A 1 89 ? -1.721 4.654 4.244 1.00 89.00 89 ASN A O 1
ATOM 673 N N . GLY A 1 90 ? -1.876 4.957 2.025 1.00 89.12 90 GLY A N 1
ATOM 674 C CA . GLY A 1 90 ? -3.331 5.109 1.997 1.00 89.12 90 GLY A CA 1
ATOM 675 C C . GLY A 1 90 ? -4.070 3.897 2.571 1.00 89.12 90 GLY A C 1
ATOM 676 O O . GLY A 1 90 ? -4.911 4.055 3.453 1.00 89.12 90 GLY A O 1
ATOM 677 N N . PHE A 1 91 ? -3.723 2.679 2.143 1.00 87.00 91 PHE A N 1
ATOM 678 C CA . PHE A 1 91 ? -4.352 1.463 2.673 1.00 87.00 91 PHE A CA 1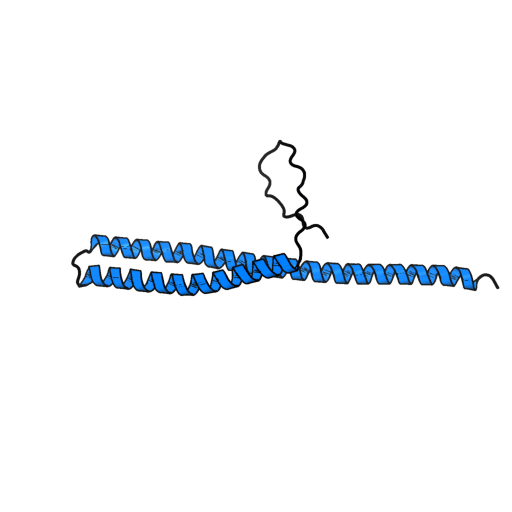
ATOM 679 C C . PHE A 1 91 ? -4.031 1.224 4.149 1.00 87.00 91 PHE A C 1
ATOM 681 O O . PHE A 1 91 ? -4.921 0.831 4.902 1.00 87.00 91 PHE A O 1
ATOM 688 N N . GLY A 1 92 ? -2.798 1.506 4.580 1.00 84.56 92 GLY A N 1
ATOM 689 C CA . GLY A 1 92 ? -2.424 1.451 5.992 1.00 84.56 92 GLY A CA 1
ATOM 690 C C . GLY A 1 92 ? -3.230 2.435 6.845 1.00 84.56 92 GLY A C 1
ATOM 691 O O . GLY A 1 92 ? -3.775 2.051 7.877 1.00 84.56 92 GLY A O 1
ATOM 692 N N . LEU A 1 93 ? -3.376 3.682 6.387 1.00 88.88 93 LEU A N 1
ATOM 693 C CA . LEU A 1 93 ? -4.182 4.702 7.064 1.00 88.88 93 LEU A CA 1
ATOM 694 C C . LEU A 1 93 ? -5.659 4.301 7.154 1.00 88.88 93 LEU A C 1
ATOM 696 O O . LEU A 1 93 ? -6.235 4.394 8.234 1.00 88.88 93 LEU A O 1
ATOM 700 N N . ILE A 1 94 ? -6.257 3.812 6.060 1.00 85.69 94 ILE A N 1
ATOM 701 C CA . ILE A 1 94 ? -7.654 3.344 6.046 1.00 85.69 94 ILE A CA 1
ATOM 702 C C . ILE A 1 94 ? -7.839 2.182 7.025 1.00 85.69 94 ILE A C 1
ATOM 704 O O . ILE A 1 94 ? -8.749 2.216 7.850 1.00 85.69 94 ILE A O 1
ATOM 708 N N . SER A 1 95 ? -6.964 1.175 6.970 1.00 82.12 95 SER A N 1
ATOM 709 C CA . SER A 1 95 ? -7.034 0.013 7.861 1.00 82.12 95 SER A CA 1
ATOM 710 C C . SER A 1 95 ? -6.940 0.425 9.332 1.00 82.12 95 SER A C 1
ATOM 712 O O . SER A 1 95 ? -7.732 -0.035 10.151 1.00 82.12 95 SER A O 1
ATOM 714 N N . ASN A 1 96 ? -6.002 1.316 9.665 1.00 81.50 96 ASN A N 1
ATOM 715 C CA . ASN A 1 96 ? -5.821 1.802 11.031 1.00 81.50 96 ASN A CA 1
ATOM 716 C C . ASN A 1 96 ? -7.012 2.646 11.500 1.00 81.50 96 ASN A C 1
ATOM 718 O O . ASN A 1 96 ? -7.461 2.490 12.634 1.00 81.50 96 ASN A O 1
ATOM 722 N N . HIS A 1 97 ? -7.544 3.517 10.638 1.00 86.81 97 HIS A N 1
ATOM 723 C CA . HIS A 1 97 ? -8.703 4.344 10.965 1.00 86.81 97 HIS A CA 1
ATOM 724 C C . HIS A 1 97 ? -9.942 3.485 11.236 1.00 86.81 97 HIS A C 1
ATOM 726 O O . HIS A 1 97 ? -10.645 3.714 12.215 1.00 86.81 97 HIS A O 1
ATOM 732 N N . LEU A 1 98 ? -10.206 2.476 10.404 1.00 85.19 98 LEU A N 1
ATOM 733 C CA . LEU A 1 98 ? -11.353 1.584 10.587 1.00 85.19 98 LEU A CA 1
ATOM 734 C C . LEU A 1 98 ? -11.238 0.743 11.865 1.00 85.19 98 LEU A C 1
ATOM 736 O O . LEU A 1 98 ? -12.222 0.608 12.592 1.00 85.19 98 LEU A O 1
ATOM 740 N N . ASP A 1 99 ? -10.045 0.230 12.182 1.00 81.88 99 ASP A N 1
ATOM 741 C CA . ASP A 1 99 ? -9.821 -0.494 13.438 1.00 81.88 99 ASP A CA 1
ATOM 742 C C . ASP A 1 99 ? -10.000 0.413 14.667 1.00 81.88 99 ASP A C 1
ATOM 744 O O . ASP A 1 99 ? -10.605 0.001 15.659 1.00 81.88 99 ASP A O 1
ATOM 748 N N . PHE A 1 100 ? -9.541 1.667 14.587 1.00 83.38 100 PHE A N 1
ATOM 749 C CA . PHE A 1 100 ? -9.771 2.665 15.629 1.00 83.38 100 PHE A CA 1
ATOM 750 C C . PHE A 1 100 ? -11.264 2.964 15.820 1.00 83.38 100 PHE A C 1
ATOM 752 O O . PHE A 1 100 ? -11.749 2.895 16.947 1.00 83.38 100 PHE A O 1
ATOM 759 N N . THR A 1 101 ? -12.002 3.249 14.739 1.00 80.44 101 THR A N 1
ATOM 760 C CA . THR A 1 101 ? -13.447 3.533 14.794 1.00 80.44 101 THR A CA 1
ATOM 761 C C . THR A 1 101 ? -14.216 2.382 15.440 1.00 80.44 101 THR A C 1
ATOM 763 O O . THR A 1 101 ? -15.031 2.615 16.329 1.00 80.44 101 THR A O 1
ATOM 766 N N . ARG A 1 102 ? -13.904 1.136 15.071 1.00 81.00 102 ARG A N 1
ATOM 767 C CA . ARG A 1 102 ? -14.497 -0.054 15.692 1.00 81.00 102 ARG A CA 1
ATOM 768 C C . ARG A 1 102 ? -14.220 -0.137 17.194 1.00 81.00 102 ARG A C 1
ATOM 770 O O . ARG A 1 102 ? -15.139 -0.342 17.982 1.00 81.00 102 ARG A O 1
ATOM 777 N N . LYS A 1 103 ? -12.961 0.041 17.608 1.00 80.81 103 LYS A N 1
ATOM 778 C CA . LYS A 1 103 ? -12.573 -0.007 19.030 1.00 80.81 103 LYS A CA 1
ATOM 779 C C . LYS A 1 103 ? -13.238 1.093 19.854 1.00 80.81 103 LYS A C 1
ATOM 781 O O . LYS A 1 103 ? -13.654 0.830 20.978 1.00 80.81 103 LYS A O 1
ATOM 786 N N . ALA A 1 104 ? -13.335 2.302 19.304 1.00 78.88 104 ALA A N 1
ATOM 787 C CA . ALA A 1 104 ? -14.014 3.415 19.954 1.00 78.88 104 ALA A CA 1
ATOM 788 C C . ALA A 1 104 ? -15.502 3.099 20.173 1.00 78.88 104 ALA A C 1
ATOM 790 O O . ALA A 1 104 ? -15.986 3.224 21.290 1.00 78.88 104 ALA A O 1
ATOM 791 N N . HIS A 1 105 ? -16.195 2.575 19.157 1.00 76.62 105 HIS A N 1
ATOM 792 C CA . HIS A 1 105 ? -17.606 2.208 19.288 1.00 76.62 105 HIS A CA 1
ATOM 793 C C . HIS A 1 105 ? -17.861 1.060 20.265 1.00 76.62 105 HIS A C 1
ATOM 795 O O . HIS A 1 105 ? -18.834 1.111 21.010 1.00 76.62 105 HIS A O 1
ATOM 801 N N . ALA A 1 106 ? -16.994 0.045 20.298 1.00 78.00 106 ALA A N 1
ATOM 802 C CA . ALA A 1 106 ? -17.111 -1.029 21.284 1.00 78.00 106 ALA A CA 1
ATOM 803 C C . ALA A 1 106 ? -17.019 -0.487 22.722 1.00 78.00 106 ALA A C 1
ATOM 805 O O . ALA A 1 106 ? -17.786 -0.893 23.590 1.00 78.00 106 ALA A O 1
ATOM 806 N N . ARG A 1 107 ? -16.118 0.476 22.952 1.00 75.25 107 ARG A N 1
ATOM 807 C CA . ARG A 1 107 ? -15.970 1.146 24.247 1.00 75.25 107 ARG A CA 1
ATOM 808 C C . ARG A 1 107 ? -17.187 2.005 24.598 1.00 75.25 107 ARG A C 1
ATOM 810 O O . ARG A 1 107 ? -17.656 1.942 25.728 1.00 75.25 107 ARG A O 1
ATOM 817 N N . ASP A 1 108 ? -17.709 2.765 23.636 1.00 72.75 108 ASP A N 1
ATOM 818 C CA . ASP A 1 108 ? -18.908 3.584 23.841 1.00 72.75 108 ASP A CA 1
ATOM 819 C C . ASP A 1 108 ? -20.126 2.714 24.210 1.00 72.75 108 ASP A C 1
ATOM 821 O O . ASP A 1 108 ? -20.908 3.090 25.081 1.00 72.75 108 ASP A O 1
ATOM 825 N N . GLU A 1 109 ? -20.279 1.534 23.595 1.00 73.44 109 GLU A N 1
ATOM 826 C CA . GLU A 1 109 ? -21.361 0.593 23.919 1.00 73.44 109 GLU A CA 1
ATOM 827 C C . GLU A 1 109 ? -21.216 0.025 25.340 1.00 73.44 109 GLU A C 1
ATOM 829 O O . GLU A 1 109 ? -22.195 -0.026 26.085 1.00 73.44 109 GLU A O 1
ATOM 834 N N . GLU A 1 110 ? -19.999 -0.339 25.763 1.00 79.81 110 GLU A N 1
ATOM 835 C CA . GLU A 1 110 ? -19.734 -0.752 27.148 1.00 79.81 110 GLU A CA 1
ATOM 836 C C . GLU A 1 110 ? -20.099 0.357 28.146 1.00 79.81 110 GLU A C 1
ATOM 838 O O . GLU A 1 110 ? -20.791 0.098 29.135 1.00 79.81 110 GLU A O 1
ATOM 843 N N . ASP A 1 111 ? -19.697 1.601 27.872 1.00 76.75 111 ASP A N 1
ATOM 844 C CA . ASP A 1 111 ? -19.997 2.752 28.726 1.00 76.75 111 ASP A CA 1
ATOM 845 C C . ASP A 1 111 ? -21.512 3.035 28.790 1.00 76.75 111 ASP A C 1
ATOM 847 O O . ASP A 1 111 ? -22.051 3.291 29.876 1.00 76.75 111 ASP A O 1
ATOM 851 N N . ILE A 1 112 ? -22.231 2.916 27.665 1.00 76.44 112 ILE A N 1
ATOM 852 C CA . ILE A 1 112 ? -23.696 3.040 27.612 1.00 76.44 112 ILE A CA 1
ATOM 853 C C . ILE A 1 112 ? -24.354 1.942 28.447 1.00 76.44 112 ILE A C 1
ATOM 855 O O . ILE A 1 112 ? -25.147 2.262 29.336 1.00 76.44 112 ILE A O 1
ATOM 859 N N . VAL A 1 113 ? -24.002 0.671 28.237 1.00 80.50 113 VAL A N 1
ATOM 860 C CA . VAL A 1 113 ? -24.561 -0.464 28.992 1.00 80.50 113 VAL A CA 1
ATOM 861 C C . VAL A 1 113 ? -24.303 -0.303 30.490 1.00 80.50 113 VAL A C 1
ATOM 863 O O . VAL A 1 113 ? -25.209 -0.491 31.307 1.00 80.50 113 VAL A O 1
ATOM 866 N N . LEU A 1 114 ? -23.093 0.104 30.881 1.00 82.19 114 LEU A N 1
ATOM 867 C CA . LEU A 1 114 ? -22.762 0.383 32.277 1.00 82.19 114 LEU A CA 1
ATOM 868 C C . LEU A 1 114 ? -23.597 1.538 32.844 1.00 82.19 114 LEU A C 1
ATOM 870 O O . LEU A 1 114 ? -24.077 1.438 33.976 1.00 82.19 114 LEU A O 1
ATOM 874 N N . SER A 1 115 ? -23.800 2.614 32.082 1.00 80.06 115 SER A N 1
ATOM 875 C CA . SER A 1 115 ? -24.624 3.751 32.507 1.00 80.06 115 SER A CA 1
ATOM 876 C C . SER A 1 115 ? -26.102 3.372 32.666 1.00 80.06 115 SER A C 1
ATOM 878 O O . SER A 1 115 ? -26.715 3.729 33.673 1.00 80.06 115 SER A O 1
ATOM 880 N N . MET A 1 116 ? -26.650 2.572 31.745 1.00 81.44 116 MET A N 1
ATOM 881 C CA . MET A 1 116 ? -28.028 2.082 31.794 1.00 81.44 116 MET A CA 1
ATOM 882 C C . MET A 1 116 ? -28.238 1.139 32.979 1.00 81.44 116 MET A C 1
ATOM 884 O O . MET A 1 116 ? -29.207 1.292 33.720 1.00 81.44 116 MET A O 1
ATOM 888 N N . ASN A 1 117 ? -27.294 0.228 33.232 1.00 83.12 117 ASN A N 1
ATOM 889 C CA . ASN A 1 117 ? -27.329 -0.646 34.405 1.00 83.12 117 ASN A CA 1
ATOM 890 C C . ASN A 1 117 ? -27.278 0.152 35.715 1.00 83.12 117 ASN A C 1
ATOM 892 O O . ASN A 1 117 ? -28.000 -0.161 36.661 1.00 83.12 117 ASN A O 1
ATOM 896 N N . ARG A 1 118 ? -26.453 1.205 35.791 1.00 81.00 118 ARG A N 1
ATOM 897 C CA . ARG A 1 118 ? -26.418 2.101 36.960 1.00 81.00 118 ARG A CA 1
ATOM 898 C C . ARG A 1 118 ? -27.744 2.836 37.147 1.00 81.00 118 ARG A C 1
ATOM 900 O O . ARG A 1 118 ? -28.240 2.876 38.268 1.00 81.00 118 ARG A O 1
ATOM 907 N N . ALA A 1 119 ? -28.320 3.376 36.073 1.00 78.44 119 ALA A N 1
ATOM 908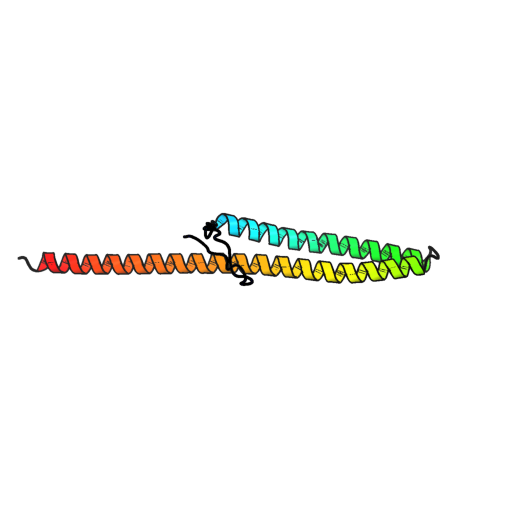 C CA . ALA A 1 119 ? -29.615 4.049 36.117 1.00 78.44 119 ALA A CA 1
ATOM 909 C C . ALA A 1 119 ? -30.735 3.101 36.582 1.00 78.44 119 ALA A C 1
ATOM 911 O O . ALA A 1 119 ? -31.486 3.460 37.483 1.00 78.44 119 ALA A O 1
ATOM 912 N N . SER A 1 120 ? -30.782 1.868 36.059 1.00 81.06 120 SER A N 1
ATOM 913 C CA . SER A 1 120 ? -31.740 0.839 36.493 1.00 81.06 120 SER A CA 1
ATOM 914 C C . SER A 1 120 ? -31.619 0.543 37.986 1.00 81.06 120 SER A C 1
ATOM 916 O O . SER A 1 120 ? -32.616 0.556 38.699 1.00 81.06 120 SER A O 1
ATOM 918 N N . ARG A 1 121 ? -30.393 0.355 38.492 1.00 77.19 121 ARG A N 1
ATOM 919 C CA . ARG A 1 121 ? -30.168 0.102 39.924 1.00 77.19 121 ARG A CA 1
ATOM 920 C C . ARG A 1 121 ? -30.635 1.261 40.800 1.00 77.19 121 ARG A C 1
ATOM 922 O O . ARG A 1 121 ? -31.165 1.028 41.877 1.00 77.19 121 ARG A O 1
ATOM 929 N N . ILE A 1 122 ? -30.436 2.502 40.356 1.00 76.81 122 ILE A N 1
ATOM 930 C CA . ILE A 1 122 ? -30.940 3.687 41.061 1.00 76.81 122 ILE A CA 1
ATOM 931 C C . ILE A 1 122 ? -32.473 3.653 41.122 1.00 76.81 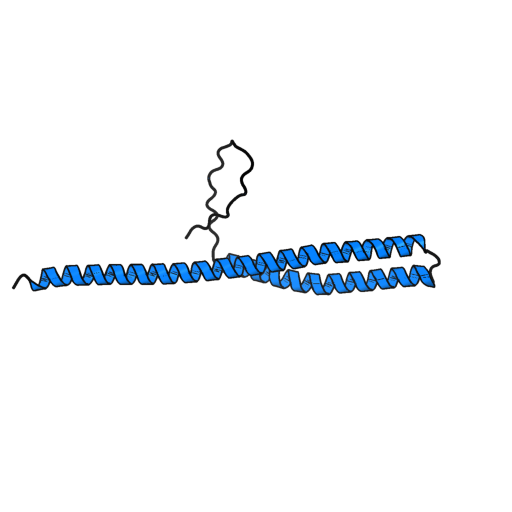122 ILE A C 1
ATOM 933 O O . ILE A 1 122 ? -33.043 3.879 42.187 1.00 76.81 122 ILE A O 1
ATOM 937 N N . THR A 1 123 ? -33.140 3.324 40.015 1.00 77.69 123 THR A N 1
ATOM 938 C CA . THR A 1 123 ? -34.598 3.161 39.976 1.00 77.69 123 THR A CA 1
ATOM 939 C C . THR A 1 123 ? -35.086 2.072 40.935 1.00 77.69 123 THR A C 1
ATOM 941 O O . THR A 1 123 ? -36.078 2.304 41.626 1.00 77.69 123 THR A O 1
ATOM 944 N N . ASP A 1 124 ? -34.383 0.941 41.040 1.00 78.38 124 ASP A N 1
ATOM 945 C CA . ASP A 1 124 ? -34.724 -0.138 41.979 1.00 78.38 124 ASP A CA 1
ATOM 946 C C . ASP A 1 124 ? -34.607 0.310 43.445 1.00 78.38 124 ASP A C 1
ATOM 948 O O . ASP A 1 124 ? -35.478 -0.006 44.255 1.00 78.38 124 ASP A O 1
ATOM 952 N N . TYR A 1 125 ? -33.570 1.084 43.794 1.00 73.00 125 TYR A N 1
ATOM 953 C CA . TYR A 1 125 ? -33.429 1.653 45.142 1.00 73.00 125 TYR A CA 1
ATOM 954 C C . TYR A 1 125 ? -34.577 2.598 45.485 1.00 73.00 125 TYR A C 1
ATOM 956 O O . TYR A 1 125 ? -35.141 2.495 46.572 1.00 73.00 125 TYR A O 1
ATOM 964 N N . PHE A 1 126 ? -34.959 3.478 44.556 1.00 73.25 126 PHE A N 1
ATOM 965 C CA . PHE A 1 126 ? -36.085 4.378 44.784 1.00 73.25 126 PHE A CA 1
ATOM 966 C C . PHE A 1 126 ? -37.400 3.612 44.958 1.00 73.25 126 PHE A C 1
ATOM 968 O O . PHE A 1 126 ? -38.156 3.957 45.854 1.00 73.25 126 PHE A O 1
ATOM 975 N N . HIS A 1 127 ? -37.664 2.554 44.183 1.00 68.50 127 HIS A N 1
ATOM 976 C CA . HIS A 1 127 ? -38.884 1.752 44.353 1.00 68.50 127 HIS A CA 1
ATOM 977 C C . HIS A 1 127 ? -38.909 0.972 45.682 1.00 68.50 127 HIS A C 1
ATOM 979 O O . HIS A 1 127 ? -39.946 0.946 46.340 1.00 68.50 127 HIS A O 1
ATOM 985 N N . ASN A 1 128 ? -37.780 0.407 46.127 1.00 62.28 128 ASN A N 1
ATOM 986 C CA . ASN A 1 128 ? -37.695 -0.311 47.411 1.00 62.28 128 ASN A CA 1
ATOM 987 C C . ASN A 1 128 ? -37.868 0.606 48.641 1.00 62.28 128 ASN A C 1
ATOM 989 O O . ASN A 1 128 ? -38.429 0.191 49.657 1.00 62.28 128 ASN A O 1
ATOM 993 N N . ASP A 1 129 ? -37.415 1.861 48.560 1.00 57.75 129 ASP A N 1
ATOM 994 C CA . ASP A 1 129 ? -37.583 2.853 49.635 1.00 57.75 129 ASP A CA 1
ATOM 995 C C . ASP A 1 129 ? -39.046 3.314 49.804 1.00 57.75 129 ASP A C 1
ATOM 997 O O . ASP A 1 129 ? -39.430 3.765 50.887 1.00 57.75 129 ASP A O 1
ATOM 1001 N N . TYR A 1 130 ? -39.882 3.195 48.762 1.00 55.69 130 TYR A N 1
ATOM 1002 C CA . TYR A 1 130 ? -41.325 3.452 48.868 1.00 55.69 130 TYR A CA 1
ATOM 1003 C C . TYR A 1 130 ? -42.090 2.263 49.464 1.00 55.69 130 TYR A C 1
ATOM 1005 O O . TYR A 1 130 ? -43.042 2.485 50.211 1.00 55.69 130 TYR A O 1
ATOM 1013 N N . ASP A 1 131 ? -41.658 1.025 49.205 1.00 56.38 131 ASP A N 1
ATOM 1014 C CA . ASP A 1 131 ? -42.298 -0.185 49.751 1.00 56.38 131 ASP A CA 1
ATOM 1015 C C . ASP A 1 131 ? -41.978 -0.413 51.241 1.00 56.38 131 ASP A C 1
ATOM 1017 O O . ASP A 1 131 ? -42.782 -0.968 51.986 1.00 56.38 131 ASP A O 1
ATOM 1021 N N . THR A 1 132 ? -40.829 0.068 51.724 1.00 56.78 132 THR A N 1
ATOM 1022 C CA . THR A 1 132 ? -40.409 -0.100 53.130 1.00 56.78 132 THR A CA 1
ATOM 1023 C C . THR A 1 132 ? -40.971 0.951 54.096 1.00 56.78 132 THR A C 1
ATOM 1025 O O . THR A 1 132 ? -40.801 0.811 55.306 1.00 56.78 132 THR A O 1
ATOM 1028 N N . LYS A 1 133 ? -41.673 1.983 53.605 1.00 55.25 133 LYS A N 1
ATOM 1029 C CA . LYS A 1 133 ? -42.283 3.049 54.431 1.00 55.25 133 LYS A CA 1
ATOM 1030 C C . LYS A 1 133 ? -43.804 2.940 54.607 1.00 55.25 133 LYS A C 1
ATOM 1032 O O . LYS A 1 133 ? -44.410 3.869 55.138 1.00 55.25 133 LYS A O 1
ATOM 1037 N N . LEU A 1 134 ? -44.415 1.832 54.182 1.00 52.69 134 LEU A N 1
ATOM 1038 C CA . LEU A 1 134 ? -45.863 1.588 54.279 1.00 52.69 134 LEU A CA 1
ATOM 1039 C C . LEU A 1 134 ? -46.263 0.492 55.292 1.00 52.69 134 LEU A C 1
ATOM 1041 O O . LEU A 1 134 ? -47.371 -0.033 55.201 1.00 52.69 134 LEU A O 1
ATOM 1045 N N . VAL A 1 135 ? -45.411 0.177 56.275 1.00 44.31 135 VAL A N 1
ATOM 1046 C CA . VAL A 1 135 ? -45.753 -0.696 57.421 1.00 44.31 135 VAL A CA 1
ATOM 1047 C C . VAL A 1 135 ? -45.686 0.081 58.727 1.00 44.31 135 VAL A C 1
ATOM 1049 O O . VAL A 1 135 ? -44.700 0.831 58.906 1.00 44.31 135 VAL A O 1
#

Foldseek 3Di:
DFDQDDDDDDDDDDDDDSPRRRDDLVNLVVLLVVLVVVLVVLVVVLVVVLVVLLVVLVCCCPPVVNPVVSVVSVVVSVVSVVVSVVSSVVSVVSSVVSVVVSVVVVVVVVVVVVVVVVVVVVVVVVVVVVVVPPD

pLDDT: mean 77.76, std 17.5, range [35.47, 96.56]